Protein AF-A0A176RU59-F1 (afdb_monomer_lite)

pLDDT: mean 79.77, std 11.29, range [44.84, 97.25]

Secondary structure (DSSP, 8-state):
--SHHHHHHHHHHHHHHHHHHHHHTTTT------HHHHHHHHHHHHHHHHHHHHHHHS--HHHHHHHHHHHHHHHHHHHHHHHHHS----SS-----HHHHHHHHHHHHHHHHHHS--S-GGGTS----SS-------HHHHHHHGGGGHHHHHT---

Radius of gyration: 26.09 Å; chains: 1; bounding box: 58×55×64 Å

Organism: NCBI:txid1003181

Structure (mmCIF, N/CA/C/O backbone):
data_AF-A0A176RU59-F1
#
_entry.id   AF-A0A176RU59-F1
#
loop_
_atom_site.group_PDB
_atom_site.id
_atom_site.type_symbol
_atom_site.label_atom_id
_atom_site.label_alt_id
_atom_site.label_comp_id
_atom_site.label_asym_id
_atom_site.label_entity_id
_atom_site.label_seq_id
_atom_site.pdbx_PDB_ins_code
_atom_site.Cartn_x
_atom_site.Cartn_y
_atom_site.Cartn_z
_atom_site.occupancy
_atom_site.B_iso_or_equiv
_atom_site.auth_seq_id
_atom_site.auth_comp_id
_atom_site.auth_asym_id
_atom_site.auth_atom_id
_atom_site.pdbx_PDB_model_num
ATOM 1 N N . MET A 1 1 ? -34.576 36.911 20.091 1.00 56.19 1 MET A N 1
ATOM 2 C CA . MET A 1 1 ? -33.425 35.993 20.236 1.00 56.19 1 MET A CA 1
ATOM 3 C C . MET A 1 1 ? -33.601 34.985 21.404 1.00 56.19 1 MET A C 1
ATOM 5 O O . MET A 1 1 ? -32.778 35.024 22.304 1.00 56.19 1 MET A O 1
ATOM 9 N N . PRO A 1 2 ? -34.612 34.077 21.450 1.00 74.69 2 PRO A N 1
ATOM 10 C CA . PRO A 1 2 ? -34.655 33.018 22.481 1.00 74.69 2 PRO A CA 1
ATOM 11 C C . PRO A 1 2 ? -34.535 31.573 21.945 1.00 74.69 2 PRO A C 1
ATOM 13 O O . PRO A 1 2 ? -34.501 30.637 22.730 1.00 74.69 2 PRO A O 1
ATOM 16 N N . LEU A 1 3 ? -34.457 31.361 20.626 1.00 82.44 3 LEU A N 1
ATOM 17 C CA . LEU A 1 3 ? -34.458 30.016 20.015 1.00 82.44 3 LEU A CA 1
ATOM 18 C C . LEU A 1 3 ? -33.092 29.311 20.029 1.00 82.44 3 LEU A C 1
ATOM 20 O O . LEU A 1 3 ? -33.009 28.109 19.800 1.00 82.44 3 LEU A O 1
ATOM 24 N N . LEU A 1 4 ? -32.017 30.055 20.286 1.00 88.56 4 LEU A N 1
ATOM 25 C CA . LEU A 1 4 ? -30.648 29.566 20.118 1.00 88.56 4 LEU A CA 1
ATOM 26 C C . LEU A 1 4 ? -30.227 28.627 21.261 1.00 88.56 4 LEU A C 1
ATOM 28 O O . LEU A 1 4 ? -29.622 27.588 21.018 1.00 88.56 4 LEU A O 1
ATOM 32 N N . ILE A 1 5 ? -30.624 28.959 22.493 1.00 92.50 5 ILE A N 1
ATOM 33 C CA . ILE A 1 5 ? -30.370 28.150 23.694 1.00 92.50 5 ILE A CA 1
ATOM 34 C C . ILE A 1 5 ? -31.033 26.761 23.592 1.00 92.50 5 ILE A C 1
ATOM 36 O O . ILE A 1 5 ? -30.305 25.774 23.665 1.00 92.50 5 ILE A O 1
ATOM 40 N N . PRO A 1 6 ? -32.355 26.626 23.350 1.00 91.31 6 PRO A N 1
ATOM 41 C CA . PRO A 1 6 ? -32.997 25.309 23.284 1.00 91.31 6 PRO A CA 1
ATOM 42 C C . PRO A 1 6 ? -32.498 24.441 22.119 1.00 91.31 6 PRO A C 1
ATOM 44 O O . PRO A 1 6 ? -32.453 23.219 22.249 1.00 91.31 6 PRO A O 1
ATOM 47 N N . LEU A 1 7 ? -32.075 25.045 21.002 1.00 93.00 7 LEU A N 1
ATOM 48 C CA . LEU A 1 7 ? -31.486 24.306 19.883 1.00 93.00 7 LEU A CA 1
ATOM 49 C C . LEU A 1 7 ? -30.113 23.718 20.245 1.00 93.00 7 LEU A C 1
ATOM 51 O O . LEU A 1 7 ? -29.842 22.561 19.927 1.00 93.00 7 LEU A O 1
ATOM 55 N N . LEU A 1 8 ? -29.260 24.494 20.923 1.00 94.81 8 LEU A N 1
ATOM 56 C CA . LEU A 1 8 ? -27.956 24.023 21.398 1.00 94.81 8 LEU A CA 1
ATOM 57 C C . LEU A 1 8 ? -28.110 22.909 22.433 1.00 94.81 8 LEU A C 1
ATOM 59 O O . LEU A 1 8 ? -27.442 21.883 22.320 1.00 94.81 8 LEU A O 1
ATOM 63 N N . THR A 1 9 ? -29.020 23.081 23.396 1.00 95.19 9 THR A N 1
ATOM 64 C CA . THR A 1 9 ? -29.282 22.069 24.425 1.00 95.19 9 THR A CA 1
ATOM 65 C C . THR A 1 9 ? -29.788 20.769 23.799 1.00 95.19 9 THR A C 1
ATOM 67 O O . THR A 1 9 ? -29.183 19.723 24.016 1.00 95.19 9 THR A O 1
ATOM 70 N N . GLY A 1 10 ? -30.804 20.828 22.929 1.00 95.00 10 GLY A N 1
ATOM 71 C CA . GLY A 1 10 ? -31.323 19.632 22.255 1.00 95.00 10 GLY A CA 1
ATOM 72 C C . GLY A 1 10 ? -30.317 18.975 21.299 1.00 95.00 10 GLY A C 1
ATOM 73 O O . GLY A 1 10 ? -30.294 17.750 21.159 1.00 95.00 10 GLY A O 1
ATOM 74 N N . GLY A 1 11 ? -29.454 19.771 20.658 1.00 95.50 11 GLY A N 1
ATOM 75 C CA . GLY A 1 11 ? -28.361 19.275 19.822 1.00 95.50 11 GLY A CA 1
ATOM 76 C C . GLY A 1 11 ? -27.298 18.524 20.626 1.00 95.50 11 GLY A C 1
ATOM 77 O O . GLY A 1 11 ? -26.906 17.422 20.238 1.00 95.50 11 GLY A O 1
ATOM 78 N N . MET A 1 12 ? -26.872 19.082 21.765 1.00 96.75 12 MET A N 1
ATOM 79 C CA . MET A 1 12 ? -25.921 18.431 22.672 1.00 96.75 12 MET A CA 1
ATOM 80 C C . MET A 1 12 ? -26.477 17.131 23.245 1.00 96.75 12 MET A C 1
ATOM 82 O O . MET A 1 12 ? -25.772 16.128 23.262 1.00 96.75 12 MET A O 1
ATOM 86 N N . GLU A 1 13 ? -27.736 17.124 23.669 1.00 97.25 13 GLU A N 1
ATOM 87 C CA . GLU A 1 13 ? -28.360 15.960 24.300 1.00 97.25 13 GLU A CA 1
ATOM 88 C C . GLU A 1 13 ? -28.456 14.777 23.326 1.00 97.25 13 GLU A C 1
ATOM 90 O O . GLU A 1 13 ? -28.073 13.655 23.661 1.00 97.25 13 GLU A O 1
ATOM 95 N N . ARG A 1 14 ? -28.826 15.038 22.062 1.00 95.12 14 ARG A N 1
ATOM 96 C CA . ARG A 1 14 ? -28.773 14.026 20.992 1.00 95.12 14 ARG A CA 1
ATOM 97 C C . ARG A 1 14 ? -27.357 13.550 20.686 1.00 95.12 14 ARG A C 1
ATOM 99 O O . ARG A 1 14 ? -27.162 12.358 20.457 1.00 95.12 14 ARG A O 1
ATOM 106 N N . ALA A 1 15 ? -26.380 14.456 20.645 1.00 95.44 15 ALA A N 1
ATOM 107 C CA . ALA A 1 15 ? -24.990 14.084 20.396 1.00 95.44 15 ALA A CA 1
ATOM 108 C C . ALA A 1 15 ? -24.440 13.186 21.518 1.00 95.44 15 ALA A C 1
ATOM 110 O O . ALA A 1 15 ? -23.745 12.212 21.235 1.00 95.44 15 ALA A O 1
ATOM 111 N N . LEU A 1 16 ? -24.803 13.470 22.771 1.00 95.44 16 LEU A N 1
ATOM 112 C CA . LEU A 1 16 ? -24.386 12.706 23.945 1.00 95.44 16 LEU A CA 1
ATOM 113 C C . LEU A 1 16 ? -25.045 11.318 23.967 1.00 95.44 16 LEU A C 1
ATOM 115 O O . LEU A 1 16 ? -24.343 10.318 24.096 1.00 95.44 16 LEU A O 1
ATOM 119 N N . GLN A 1 17 ? -26.351 11.233 23.691 1.00 96.25 17 GLN A N 1
ATOM 120 C CA . GLN A 1 17 ? -27.055 9.952 23.523 1.00 96.25 17 GLN A CA 1
ATOM 121 C C . GLN A 1 17 ? -26.443 9.091 22.409 1.00 96.25 17 GLN A C 1
ATOM 123 O O . GLN A 1 17 ? -26.286 7.877 22.554 1.00 96.25 17 GLN A O 1
ATOM 128 N N . LEU A 1 18 ? -26.070 9.710 21.284 1.00 94.94 18 LEU A N 1
ATOM 129 C CA . LEU A 1 18 ? -25.402 9.008 20.193 1.00 94.94 18 LEU A CA 1
ATOM 130 C C . LEU A 1 18 ? -24.015 8.507 20.616 1.00 94.94 18 LEU A C 1
ATOM 132 O O . LEU A 1 18 ? -23.662 7.367 20.310 1.00 94.94 18 LEU A O 1
ATOM 136 N N . ALA A 1 19 ? -23.243 9.332 21.327 1.00 92.44 19 ALA A N 1
ATOM 137 C CA . ALA A 1 19 ? -21.922 8.966 21.828 1.00 92.44 19 ALA A CA 1
ATOM 138 C C . ALA A 1 19 ? -21.990 7.801 22.832 1.00 92.44 19 ALA A C 1
ATOM 140 O O . ALA A 1 19 ? -21.184 6.873 22.748 1.00 92.44 19 ALA A O 1
ATOM 141 N N . GLU A 1 20 ? -22.979 7.786 23.728 1.00 94.00 20 GLU A N 1
ATOM 142 C CA . GLU A 1 20 ? -23.221 6.671 24.652 1.00 94.00 20 GLU A CA 1
ATOM 143 C C . GLU A 1 20 ? -23.585 5.385 23.906 1.00 94.00 20 GLU A C 1
ATOM 145 O O . GLU A 1 20 ? -22.985 4.334 24.144 1.00 94.00 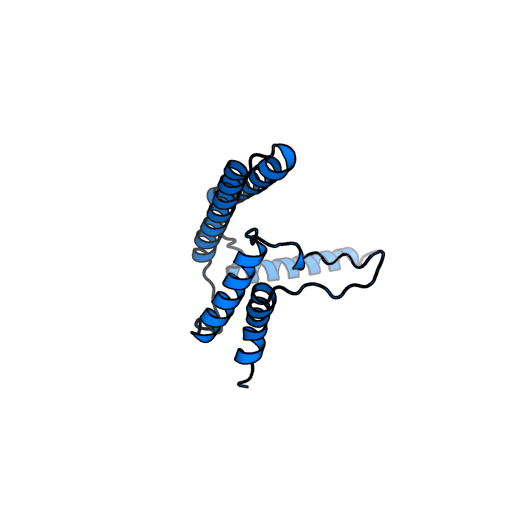20 GLU A O 1
ATOM 150 N N . ALA A 1 21 ? -24.497 5.466 22.932 1.00 94.62 21 ALA A N 1
ATOM 151 C CA . ALA A 1 21 ? -24.857 4.322 22.098 1.00 94.62 21 ALA A CA 1
ATOM 152 C C . ALA A 1 21 ? -23.654 3.787 21.297 1.00 94.62 21 ALA A C 1
ATOM 154 O O . ALA A 1 21 ? -23.500 2.573 21.135 1.00 94.62 21 ALA A O 1
ATOM 155 N N . MET A 1 22 ? -22.776 4.670 20.809 1.00 91.50 22 MET A N 1
ATOM 156 C CA . MET A 1 22 ? -21.532 4.287 20.137 1.00 91.50 22 MET A CA 1
ATOM 157 C C . MET A 1 22 ? -20.532 3.629 21.093 1.00 91.50 22 MET A C 1
ATOM 159 O O . MET A 1 22 ? -19.917 2.621 20.737 1.00 91.50 22 MET A O 1
ATOM 163 N N . THR A 1 23 ? -20.409 4.148 22.314 1.00 89.69 23 THR A N 1
ATOM 164 C CA . THR A 1 23 ? -19.544 3.596 23.365 1.00 89.69 23 THR A CA 1
ATOM 165 C C . THR A 1 23 ? -19.992 2.192 23.764 1.00 89.69 23 THR A C 1
ATOM 167 O O . THR A 1 23 ? -19.172 1.277 23.773 1.00 89.69 23 THR A O 1
ATOM 170 N N . ALA A 1 24 ? -21.296 1.981 23.972 1.00 88.25 24 ALA A N 1
ATOM 171 C CA . ALA A 1 24 ? -21.866 0.670 24.292 1.00 88.25 24 ALA A CA 1
ATOM 172 C C . ALA A 1 24 ? -21.676 -0.365 23.167 1.00 88.25 24 ALA A C 1
ATOM 174 O O . ALA A 1 24 ? -21.521 -1.555 23.431 1.00 88.25 24 ALA A O 1
ATOM 175 N N . ARG A 1 25 ? -21.644 0.080 21.902 1.00 84.00 25 ARG A N 1
ATOM 176 C CA . ARG A 1 25 ? -21.345 -0.768 20.732 1.00 84.00 25 ARG A CA 1
ATOM 177 C C . ARG A 1 25 ? -19.846 -1.030 20.527 1.00 84.00 25 ARG A C 1
ATOM 179 O O . ARG A 1 25 ? -19.488 -1.752 19.602 1.00 84.00 25 ARG A O 1
ATOM 186 N N . GLY A 1 26 ? -18.976 -0.456 21.360 1.00 82.69 26 GLY A N 1
ATOM 187 C CA . GLY A 1 26 ? -17.525 -0.640 21.293 1.00 82.69 26 GLY A CA 1
ATOM 188 C C . GLY A 1 26 ? -16.796 0.309 20.336 1.00 82.69 26 GLY A C 1
ATOM 189 O O . GLY A 1 26 ? -15.586 0.176 20.175 1.00 82.69 26 GLY A O 1
ATOM 190 N N . PHE A 1 27 ? -17.476 1.297 19.739 1.00 75.62 27 PHE A N 1
ATOM 191 C CA . PHE A 1 27 ? -16.837 2.279 18.845 1.00 75.62 27 PHE A CA 1
ATOM 192 C C . PHE A 1 27 ? -15.943 3.285 19.583 1.00 75.62 27 PHE A C 1
ATOM 194 O O . PHE A 1 27 ? -15.082 3.902 18.962 1.00 75.62 27 PHE A O 1
ATOM 201 N N . ALA A 1 28 ? -16.124 3.444 20.898 1.00 74.38 28 ALA A N 1
ATOM 202 C CA . ALA A 1 28 ? -15.252 4.282 21.722 1.00 74.38 28 ALA A CA 1
ATOM 203 C C . ALA A 1 28 ? -13.869 3.656 21.953 1.00 74.38 28 ALA A C 1
ATOM 205 O O . ALA A 1 28 ? -12.918 4.369 22.269 1.00 74.38 28 ALA A O 1
ATOM 206 N N . ASN A 1 29 ? -13.733 2.339 21.764 1.00 69.69 29 ASN A N 1
ATOM 207 C CA . ASN A 1 29 ? -12.453 1.659 21.874 1.00 69.69 29 ASN A CA 1
ATOM 208 C C . ASN A 1 29 ? -11.689 1.803 20.552 1.00 69.69 29 ASN A C 1
ATOM 210 O O . ASN A 1 29 ? -11.570 0.857 19.771 1.00 69.69 29 ASN A O 1
ATOM 214 N N . GLN A 1 30 ? -11.202 3.016 20.276 1.00 67.19 30 GLN A N 1
ATOM 215 C CA . GLN A 1 30 ? -10.223 3.197 19.212 1.00 67.19 30 GLN A CA 1
ATOM 216 C C . GLN A 1 30 ? -8.987 2.371 19.585 1.00 67.19 30 GLN A C 1
ATOM 218 O O . GLN A 1 30 ? -8.479 2.519 20.700 1.00 67.19 30 GLN A O 1
ATOM 223 N N . PRO A 1 31 ? -8.506 1.476 18.705 1.00 66.75 31 PRO A N 1
ATOM 224 C CA . PRO A 1 31 ? -7.274 0.759 18.977 1.00 66.75 31 PRO A CA 1
ATOM 225 C C . PRO A 1 31 ? -6.180 1.800 19.203 1.00 66.75 31 PRO A C 1
ATOM 227 O O . PRO A 1 31 ? -5.960 2.658 18.349 1.00 66.75 31 PRO A O 1
ATOM 230 N N . SER A 1 32 ? -5.534 1.747 20.370 1.00 68.38 32 SER A N 1
ATOM 231 C CA . SER A 1 32 ? -4.409 2.628 20.669 1.00 68.38 32 SER A CA 1
ATOM 232 C C . SER A 1 32 ? -3.379 2.440 19.560 1.00 68.38 32 SER A C 1
ATOM 234 O O . SER A 1 32 ? -2.896 1.322 19.346 1.00 68.38 32 SER A O 1
ATOM 236 N N . TYR A 1 33 ? -3.134 3.495 18.779 1.00 66.81 33 TYR A N 1
ATOM 237 C CA . TYR A 1 33 ? -2.182 3.437 17.680 1.00 66.81 33 TYR A CA 1
ATOM 238 C C . TYR A 1 33 ? -0.823 3.079 18.272 1.00 66.81 33 TYR A C 1
ATOM 240 O O . TYR A 1 33 ? -0.273 3.816 19.087 1.00 66.81 33 TYR A O 1
ATOM 248 N N . ASP A 1 34 ? -0.303 1.911 17.900 1.00 80.62 34 ASP A N 1
ATOM 249 C CA . ASP A 1 34 ? 0.992 1.455 18.382 1.00 80.62 34 ASP A CA 1
ATOM 250 C C . ASP A 1 34 ? 2.045 2.445 17.870 1.00 80.62 34 ASP A C 1
ATOM 252 O O . ASP A 1 34 ? 2.248 2.558 16.656 1.00 80.62 34 ASP A O 1
ATOM 256 N N . ALA A 1 35 ? 2.688 3.189 18.773 1.00 84.50 35 ALA A N 1
ATOM 257 C CA . ALA A 1 35 ? 3.693 4.190 18.420 1.00 84.50 35 ALA A CA 1
ATOM 258 C C . ALA A 1 35 ? 4.811 3.579 17.553 1.00 84.50 35 ALA A C 1
ATOM 260 O O . ALA A 1 35 ? 5.346 4.245 16.664 1.00 84.50 35 ALA A O 1
ATOM 261 N N . LEU A 1 36 ? 5.100 2.283 17.732 1.00 86.00 36 LEU A N 1
ATOM 262 C CA . LEU A 1 36 ? 6.035 1.532 16.893 1.00 86.00 36 LEU A CA 1
ATOM 263 C C . LEU A 1 36 ? 5.555 1.418 15.443 1.00 86.00 36 LEU A C 1
ATOM 265 O O . LEU A 1 36 ? 6.346 1.545 14.516 1.00 86.00 36 LEU A O 1
ATOM 269 N N . SER A 1 37 ? 4.256 1.219 15.221 1.00 85.75 37 SER A N 1
ATOM 270 C CA . SER A 1 37 ? 3.698 1.147 13.867 1.00 85.75 37 SER A CA 1
ATOM 271 C C . SER A 1 37 ? 3.714 2.506 13.166 1.00 85.75 37 SER A C 1
ATOM 273 O O . SER A 1 37 ? 4.096 2.590 12.001 1.00 85.75 37 SER A O 1
ATOM 275 N N . GLN A 1 38 ? 3.386 3.587 13.880 1.00 86.94 38 GLN A N 1
ATOM 276 C CA . GLN A 1 38 ? 3.427 4.937 13.318 1.00 86.94 38 GLN A CA 1
ATOM 277 C C . GLN A 1 38 ? 4.860 5.348 12.961 1.00 86.94 38 GLN A C 1
ATOM 279 O O . GLN A 1 38 ? 5.114 5.836 11.860 1.00 86.94 38 GLN A O 1
ATOM 284 N N . THR A 1 39 ? 5.811 5.096 13.863 1.00 90.06 39 THR A N 1
ATOM 285 C CA . THR A 1 39 ? 7.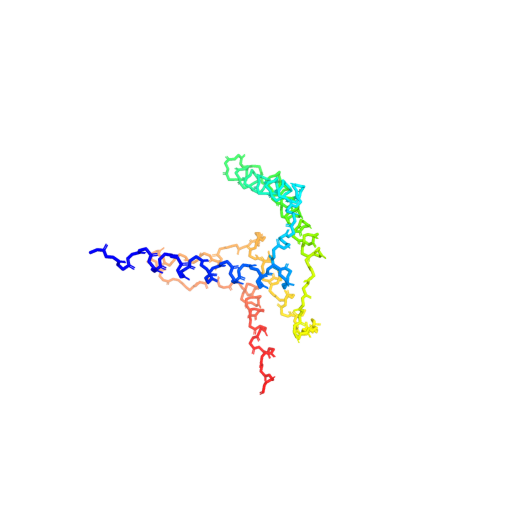238 5.357 13.618 1.00 90.06 39 THR A CA 1
ATOM 286 C C . THR A 1 39 ? 7.804 4.484 12.500 1.00 90.06 39 THR A C 1
ATOM 288 O O . THR A 1 39 ? 8.553 4.997 11.673 1.00 90.06 39 THR A O 1
ATOM 291 N N . ALA A 1 40 ? 7.403 3.214 12.390 1.00 90.50 40 ALA A N 1
ATOM 292 C CA . ALA A 1 40 ? 7.811 2.345 11.286 1.00 90.50 40 ALA A CA 1
ATOM 293 C C . ALA A 1 40 ? 7.305 2.843 9.920 1.00 90.50 40 ALA A C 1
ATOM 295 O O . ALA A 1 40 ? 8.067 2.840 8.952 1.00 90.50 40 ALA A O 1
ATOM 296 N N . VAL A 1 41 ? 6.061 3.333 9.831 1.00 90.56 41 VAL A N 1
ATOM 297 C CA . VAL A 1 41 ? 5.540 3.946 8.593 1.00 90.56 41 VAL A CA 1
ATOM 298 C C . VAL A 1 41 ? 6.304 5.223 8.249 1.00 90.56 41 VAL A C 1
ATOM 300 O O . VAL A 1 41 ? 6.697 5.397 7.095 1.00 90.56 41 VAL A O 1
ATOM 303 N N . LEU A 1 42 ? 6.553 6.096 9.232 1.00 92.62 42 LEU A N 1
ATOM 304 C CA . LEU A 1 42 ? 7.335 7.318 9.022 1.00 92.62 42 LEU A CA 1
ATOM 305 C C . LEU A 1 42 ? 8.756 6.997 8.541 1.00 92.62 42 LEU A C 1
ATOM 307 O O . LEU A 1 42 ? 9.211 7.584 7.563 1.00 92.62 42 LEU A O 1
ATOM 311 N N . LEU A 1 43 ? 9.431 6.029 9.168 1.00 93.19 43 LEU A N 1
ATOM 312 C CA . LEU A 1 43 ? 10.754 5.568 8.743 1.00 93.19 43 LEU A CA 1
ATOM 313 C C . LEU A 1 43 ? 10.731 5.004 7.321 1.00 93.19 43 LEU A C 1
ATOM 315 O O . LEU A 1 43 ? 11.590 5.350 6.513 1.00 93.19 43 LEU A O 1
ATOM 319 N N . GLY A 1 44 ? 9.732 4.186 6.987 1.00 90.50 44 GLY A N 1
ATOM 320 C CA . GLY A 1 44 ? 9.548 3.671 5.633 1.00 90.50 44 GLY A CA 1
ATOM 321 C C . GLY A 1 44 ? 9.366 4.786 4.600 1.00 90.50 44 GLY A C 1
ATOM 322 O O . GLY A 1 44 ? 9.984 4.747 3.538 1.00 90.50 44 GLY A O 1
ATOM 323 N N . LEU A 1 45 ? 8.584 5.819 4.925 1.00 92.88 45 LEU A N 1
ATOM 324 C CA . LEU A 1 45 ? 8.378 6.973 4.048 1.00 92.88 45 LEU A CA 1
ATOM 325 C C . LEU A 1 45 ? 9.665 7.791 3.862 1.00 92.88 45 LEU A C 1
ATOM 327 O O . LEU A 1 45 ? 9.991 8.174 2.741 1.00 92.88 45 LEU A O 1
ATOM 331 N N . VAL A 1 46 ? 10.424 8.019 4.935 1.00 93.50 46 VAL A N 1
ATOM 332 C CA . VAL A 1 46 ? 11.725 8.704 4.872 1.00 93.50 46 VAL A CA 1
ATOM 333 C C . VAL A 1 46 ? 12.724 7.913 4.024 1.00 93.50 46 VAL A C 1
ATOM 335 O O . VAL A 1 46 ? 13.430 8.507 3.208 1.00 93.50 46 VAL A O 1
ATOM 338 N N . LEU A 1 47 ? 12.764 6.583 4.146 1.00 90.62 47 LEU A N 1
ATOM 339 C CA . LEU A 1 47 ? 13.583 5.709 3.294 1.00 90.62 47 LEU A CA 1
ATOM 340 C C . LEU A 1 47 ? 13.174 5.790 1.817 1.00 90.62 47 LEU A C 1
ATOM 342 O O . LEU A 1 47 ? 14.038 5.876 0.948 1.00 90.62 47 LEU A O 1
ATOM 346 N N . LEU A 1 48 ? 11.871 5.830 1.523 1.00 90.50 48 LEU A N 1
ATOM 347 C CA . LEU A 1 48 ? 11.385 6.002 0.153 1.00 90.50 48 LEU A CA 1
ATOM 348 C C . LEU A 1 48 ? 11.796 7.351 -0.439 1.00 90.50 48 LEU A C 1
ATOM 350 O O . LEU A 1 48 ? 12.323 7.404 -1.549 1.00 90.50 48 LEU A O 1
ATOM 354 N N . LEU A 1 49 ? 11.570 8.436 0.304 1.00 90.81 49 LEU A N 1
ATOM 355 C CA . LEU A 1 49 ? 11.891 9.790 -0.145 1.00 90.81 49 LEU A CA 1
ATOM 356 C C . LEU A 1 49 ? 13.399 9.973 -0.326 1.00 90.81 49 LEU A C 1
ATOM 358 O O . LEU A 1 49 ? 13.836 10.501 -1.347 1.00 90.81 49 LEU A O 1
ATOM 362 N N . SER A 1 50 ? 14.198 9.495 0.629 1.00 88.62 50 SER A N 1
ATOM 363 C CA . SER A 1 50 ? 15.660 9.543 0.530 1.00 88.62 50 SER A CA 1
ATOM 364 C C . SER A 1 50 ? 16.188 8.676 -0.614 1.00 88.62 50 SER A C 1
ATOM 366 O O . SER A 1 50 ? 17.028 9.151 -1.372 1.00 88.62 50 SER A O 1
ATOM 368 N N . GLY A 1 51 ? 15.665 7.461 -0.816 1.00 86.81 51 GLY A N 1
ATOM 369 C CA . GLY A 1 51 ? 16.040 6.596 -1.940 1.00 86.81 51 GLY A CA 1
ATOM 370 C C . GLY A 1 51 ? 15.695 7.203 -3.302 1.00 86.81 51 GLY A C 1
ATOM 371 O O . GLY A 1 51 ? 16.498 7.137 -4.237 1.00 86.81 51 GLY A O 1
ATOM 372 N N . TRP A 1 52 ? 14.538 7.864 -3.404 1.00 87.12 52 TRP A N 1
ATOM 373 C CA . TRP A 1 52 ? 14.141 8.597 -4.606 1.00 87.12 52 TRP A CA 1
ATOM 374 C C . TRP A 1 52 ? 15.062 9.793 -4.878 1.00 87.12 52 TRP A C 1
ATOM 376 O O . TRP A 1 52 ? 15.555 9.946 -5.996 1.00 87.12 52 TRP A O 1
ATOM 386 N N . LEU A 1 53 ? 15.341 10.611 -3.855 1.00 86.44 53 LEU A N 1
ATOM 387 C CA . LEU A 1 53 ? 16.252 11.756 -3.952 1.00 86.44 53 LEU A CA 1
ATOM 388 C C . LEU A 1 53 ? 17.682 11.330 -4.305 1.00 86.44 53 LEU A C 1
ATOM 390 O O . LEU A 1 53 ? 18.289 11.946 -5.177 1.00 86.44 53 LEU A O 1
ATOM 394 N N . LEU A 1 54 ? 18.210 10.256 -3.706 1.00 85.56 54 LEU A N 1
ATOM 395 C CA . LEU A 1 54 ? 19.544 9.731 -4.032 1.00 85.56 54 LEU A CA 1
ATOM 396 C C . LEU A 1 54 ? 19.654 9.336 -5.506 1.00 85.56 54 LEU A C 1
ATOM 398 O O . LEU A 1 54 ? 20.675 9.585 -6.150 1.00 85.56 54 LEU A O 1
ATOM 402 N N . ARG A 1 55 ? 18.596 8.714 -6.035 1.00 83.56 55 ARG A N 1
ATOM 403 C CA . ARG A 1 55 ? 18.549 8.264 -7.424 1.00 83.56 55 ARG A CA 1
ATOM 404 C C . ARG A 1 55 ? 18.453 9.435 -8.401 1.00 83.56 55 ARG A C 1
ATOM 406 O O . ARG A 1 55 ? 19.124 9.394 -9.425 1.00 83.56 55 ARG A O 1
ATOM 413 N N . LEU A 1 56 ? 17.637 10.447 -8.096 1.00 81.06 56 LEU A N 1
ATOM 414 C CA . LEU A 1 56 ? 17.408 11.594 -8.986 1.00 81.06 56 LEU A CA 1
ATOM 415 C C . LEU A 1 56 ? 18.515 12.651 -8.923 1.00 81.06 56 LEU A C 1
ATOM 417 O O . LEU A 1 56 ? 18.893 13.186 -9.958 1.00 81.06 56 LEU A O 1
ATOM 421 N N . VAL A 1 57 ? 19.000 12.984 -7.726 1.00 84.06 57 VAL A N 1
ATOM 422 C CA . VAL A 1 57 ? 19.906 14.125 -7.514 1.00 84.06 57 VAL A CA 1
ATOM 423 C C . VAL A 1 57 ? 21.367 13.686 -7.547 1.00 84.06 57 VAL A C 1
ATOM 425 O O . VAL A 1 57 ? 22.187 14.328 -8.195 1.00 84.06 57 VAL A O 1
ATOM 428 N N . TRP A 1 58 ? 21.701 12.576 -6.885 1.00 79.00 58 TRP A N 1
ATOM 429 C CA . TRP A 1 58 ? 23.092 12.136 -6.715 1.00 79.00 58 TRP A CA 1
ATOM 430 C C . TRP A 1 58 ? 23.530 11.024 -7.675 1.00 79.00 58 TRP A C 1
ATOM 432 O O . TRP A 1 58 ? 24.679 10.601 -7.619 1.00 79.00 58 TRP A O 1
ATOM 442 N N . SER A 1 59 ? 22.651 10.559 -8.572 1.00 80.38 59 SER A N 1
ATOM 443 C CA . SER A 1 59 ? 22.962 9.541 -9.591 1.00 80.38 59 SER A CA 1
ATOM 444 C C . SER A 1 59 ? 23.614 8.260 -9.036 1.00 80.38 59 SER A C 1
ATOM 446 O O . SER A 1 59 ? 24.425 7.632 -9.711 1.00 80.38 59 SER A O 1
ATOM 448 N N . PHE A 1 60 ? 23.238 7.834 -7.822 1.00 78.00 60 PHE A N 1
ATOM 449 C CA . PHE A 1 60 ? 23.608 6.525 -7.265 1.00 78.00 60 PHE A CA 1
ATOM 450 C C . PHE A 1 60 ? 22.443 5.531 -7.426 1.00 78.00 60 PHE A C 1
ATOM 452 O O . PHE A 1 60 ? 21.650 5.350 -6.494 1.00 78.00 60 PHE A O 1
ATOM 459 N N . PRO A 1 61 ? 22.295 4.875 -8.596 1.00 78.50 61 PRO A N 1
ATOM 460 C CA . PRO A 1 61 ? 21.109 4.082 -8.911 1.00 78.50 61 PRO A CA 1
ATOM 461 C C . PRO A 1 61 ? 20.961 2.848 -8.018 1.00 78.50 61 PRO A C 1
ATOM 463 O O . PRO A 1 61 ? 19.844 2.505 -7.639 1.00 78.50 61 PRO A O 1
ATOM 466 N N . THR A 1 62 ? 22.068 2.200 -7.650 1.00 83.62 62 THR A N 1
ATOM 467 C CA . THR A 1 62 ? 22.064 0.970 -6.845 1.00 83.62 62 THR A CA 1
ATOM 468 C C . THR A 1 62 ? 21.663 1.240 -5.398 1.00 83.62 62 THR A C 1
ATOM 470 O O . THR A 1 62 ? 20.735 0.610 -4.894 1.00 83.62 62 THR A O 1
ATOM 473 N N . LEU A 1 63 ? 22.296 2.219 -4.743 1.00 82.88 63 LEU A N 1
ATOM 474 C CA . LEU A 1 63 ? 21.964 2.609 -3.368 1.00 82.88 63 LEU A CA 1
ATOM 475 C C . LEU A 1 63 ? 20.541 3.169 -3.262 1.00 82.88 63 LEU A C 1
ATOM 477 O O . LEU A 1 63 ? 19.803 2.774 -2.362 1.00 82.88 63 LEU A O 1
ATOM 481 N N . GLY A 1 64 ? 20.122 4.016 -4.210 1.00 84.06 64 GLY A N 1
ATOM 482 C CA . GLY A 1 64 ? 18.747 4.517 -4.261 1.00 84.06 64 GLY A CA 1
ATOM 483 C C . GLY A 1 64 ? 17.719 3.390 -4.396 1.00 84.06 64 GLY A C 1
ATOM 484 O O . GLY A 1 64 ? 16.705 3.394 -3.702 1.00 84.06 64 GLY A O 1
ATOM 485 N N . MET A 1 65 ? 17.999 2.377 -5.225 1.00 84.19 65 MET A N 1
ATOM 486 C CA . MET A 1 65 ? 17.114 1.219 -5.393 1.00 84.19 65 MET A CA 1
ATOM 487 C C . MET A 1 65 ? 17.042 0.343 -4.138 1.00 84.19 65 MET A C 1
ATOM 489 O O . MET A 1 65 ? 15.952 -0.091 -3.771 1.00 84.19 65 MET A O 1
ATOM 493 N N . ILE A 1 66 ? 18.162 0.129 -3.440 1.00 89.12 66 ILE A N 1
ATOM 494 C CA . ILE A 1 66 ? 18.180 -0.598 -2.161 1.00 89.12 66 ILE A CA 1
ATOM 495 C C . ILE A 1 66 ? 17.351 0.148 -1.104 1.00 89.12 66 ILE A C 1
ATOM 497 O O . ILE A 1 66 ? 16.528 -0.480 -0.433 1.00 89.12 66 ILE A O 1
ATOM 501 N N . LEU A 1 67 ? 17.509 1.474 -0.981 1.00 86.88 67 LEU A N 1
ATOM 502 C CA . LEU A 1 67 ? 16.705 2.294 -0.061 1.00 86.88 67 LEU A CA 1
ATOM 503 C C . LEU A 1 67 ? 15.210 2.272 -0.404 1.00 86.88 67 LEU A C 1
ATOM 505 O O . LEU A 1 67 ? 14.369 2.145 0.484 1.00 86.88 67 LEU A O 1
ATOM 509 N N . LEU A 1 68 ? 14.867 2.349 -1.691 1.00 87.12 68 LEU A N 1
ATOM 510 C CA . LEU A 1 68 ? 13.478 2.258 -2.137 1.00 87.12 68 LEU A CA 1
ATOM 511 C C . LEU A 1 68 ? 12.868 0.899 -1.779 1.00 87.12 68 LEU A C 1
ATOM 513 O O . LEU A 1 68 ? 11.802 0.847 -1.170 1.00 87.12 68 LEU A O 1
ATOM 517 N N . LEU A 1 69 ? 13.550 -0.203 -2.104 1.00 89.94 69 LEU A N 1
ATOM 518 C CA . LEU A 1 69 ? 13.063 -1.552 -1.805 1.00 89.94 69 LEU A CA 1
ATOM 519 C C . LEU A 1 69 ? 12.900 -1.776 -0.300 1.00 89.94 69 LEU A C 1
ATOM 521 O O . LEU A 1 69 ? 11.873 -2.296 0.135 1.00 89.94 69 LEU A O 1
ATOM 525 N N . THR A 1 70 ? 13.875 -1.345 0.501 1.00 91.88 70 THR A N 1
ATOM 526 C CA . THR A 1 70 ? 13.781 -1.435 1.965 1.00 91.88 70 THR A CA 1
ATOM 527 C C . THR A 1 70 ? 12.622 -0.603 2.514 1.00 91.88 70 THR A C 1
ATOM 529 O O . THR A 1 70 ? 11.854 -1.123 3.323 1.00 91.88 70 THR A O 1
ATOM 532 N N . GLY A 1 71 ? 12.407 0.621 2.021 1.00 89.06 71 GLY A N 1
ATOM 533 C CA . GLY A 1 71 ? 11.248 1.445 2.381 1.00 89.06 71 GLY A CA 1
ATOM 534 C C . GLY A 1 71 ? 9.905 0.772 2.064 1.00 89.06 71 GLY A C 1
ATOM 535 O O . GLY A 1 71 ? 9.032 0.704 2.932 1.00 89.06 71 GLY A O 1
ATOM 536 N N . ILE A 1 72 ? 9.757 0.192 0.863 1.00 91.88 72 ILE A N 1
ATOM 537 C CA . ILE A 1 72 ? 8.552 -0.564 0.463 1.00 91.88 72 ILE A CA 1
ATOM 538 C C . ILE A 1 72 ? 8.309 -1.744 1.410 1.00 91.88 72 ILE A C 1
ATOM 540 O O . ILE A 1 72 ? 7.183 -1.947 1.870 1.00 91.88 72 ILE A O 1
ATOM 544 N N . ILE A 1 73 ? 9.353 -2.521 1.713 1.00 92.62 73 ILE A N 1
ATOM 545 C CA . ILE A 1 73 ? 9.256 -3.699 2.584 1.00 92.62 73 ILE A CA 1
ATOM 546 C C . ILE A 1 73 ? 8.817 -3.294 3.993 1.00 92.62 73 ILE A C 1
ATOM 548 O O . ILE A 1 73 ? 7.905 -3.912 4.542 1.00 92.62 73 ILE A O 1
ATOM 552 N N . VAL A 1 74 ? 9.414 -2.244 4.565 1.00 91.88 74 VAL A N 1
ATOM 553 C CA . VAL A 1 74 ? 9.067 -1.750 5.908 1.00 91.88 74 VAL A CA 1
ATOM 554 C C . VAL A 1 74 ? 7.601 -1.318 5.969 1.00 91.88 74 VAL A C 1
ATOM 556 O O . VAL A 1 74 ? 6.877 -1.736 6.876 1.00 91.88 74 VAL A O 1
ATOM 559 N N . ILE A 1 75 ? 7.126 -0.548 4.986 1.00 90.50 75 ILE A N 1
ATOM 560 C CA . ILE A 1 75 ? 5.722 -0.114 4.932 1.00 90.50 75 ILE A CA 1
ATOM 561 C C . ILE A 1 75 ? 4.792 -1.320 4.766 1.00 90.50 75 ILE A C 1
ATOM 563 O O . ILE A 1 75 ? 3.827 -1.461 5.517 1.00 90.50 75 ILE A O 1
ATOM 567 N N . GLY A 1 76 ? 5.096 -2.226 3.833 1.00 92.00 76 GLY A N 1
ATOM 568 C CA . GLY A 1 76 ? 4.282 -3.413 3.574 1.00 92.00 76 GLY A CA 1
ATOM 569 C C . GLY A 1 76 ? 4.171 -4.339 4.787 1.00 92.00 76 GLY A C 1
ATOM 570 O O . GLY A 1 76 ? 3.077 -4.799 5.122 1.00 92.00 76 GLY A O 1
ATOM 571 N N . LEU A 1 77 ? 5.281 -4.576 5.494 1.00 91.38 77 LEU A N 1
ATOM 572 C CA . LEU A 1 77 ? 5.290 -5.347 6.738 1.00 91.38 77 LEU A CA 1
ATOM 573 C C . LEU A 1 77 ? 4.482 -4.651 7.832 1.00 91.38 77 LEU A C 1
ATOM 575 O O . LEU A 1 77 ? 3.691 -5.310 8.506 1.00 91.38 77 LEU A O 1
ATOM 579 N N . THR A 1 78 ? 4.623 -3.333 7.972 1.00 88.88 78 THR A N 1
ATOM 580 C CA . THR A 1 78 ? 3.877 -2.564 8.974 1.00 88.88 78 THR A CA 1
ATOM 581 C C . THR A 1 78 ? 2.374 -2.646 8.719 1.00 88.88 78 THR A C 1
ATOM 583 O O . THR A 1 78 ? 1.622 -2.987 9.629 1.00 88.88 78 THR A O 1
ATOM 586 N N . ILE A 1 79 ? 1.932 -2.461 7.470 1.00 87.94 79 ILE A N 1
ATOM 587 C CA . ILE A 1 79 ? 0.523 -2.619 7.074 1.00 87.94 79 ILE A CA 1
ATOM 588 C C . ILE A 1 79 ? 0.036 -4.041 7.364 1.00 87.94 79 ILE A C 1
ATOM 590 O O . ILE A 1 79 ? -1.052 -4.216 7.908 1.00 87.94 79 ILE A O 1
ATOM 594 N N . ARG A 1 80 ? 0.832 -5.070 7.050 1.00 87.38 80 ARG A N 1
ATOM 595 C CA . ARG A 1 80 ? 0.458 -6.468 7.310 1.00 87.38 80 ARG A CA 1
ATOM 596 C C . ARG A 1 80 ? 0.318 -6.758 8.805 1.00 87.38 80 ARG A C 1
ATOM 598 O O . ARG A 1 80 ? -0.597 -7.478 9.196 1.00 87.38 80 ARG A O 1
ATOM 605 N N . ILE A 1 81 ? 1.209 -6.224 9.639 1.00 86.12 81 ILE A N 1
ATOM 606 C CA . ILE A 1 81 ? 1.166 -6.399 11.097 1.00 86.12 81 ILE A CA 1
ATOM 607 C C . ILE A 1 81 ? -0.038 -5.658 11.684 1.00 86.12 81 ILE A C 1
ATOM 609 O O . ILE A 1 81 ? -0.804 -6.260 12.433 1.00 86.12 81 ILE A O 1
ATOM 613 N N . VAL A 1 82 ? -0.239 -4.390 11.313 1.00 85.81 82 VAL A N 1
ATOM 614 C CA . VAL A 1 82 ? -1.355 -3.559 11.794 1.00 85.81 82 VAL A CA 1
ATOM 615 C C . VAL A 1 82 ? -2.696 -4.120 11.322 1.00 85.81 82 VAL A C 1
ATOM 617 O O . VAL A 1 82 ? -3.607 -4.289 12.128 1.00 85.81 82 VAL A O 1
ATOM 620 N N . GLY A 1 83 ? -2.801 -4.508 10.049 1.00 80.62 83 GLY A N 1
ATOM 621 C CA . GLY A 1 83 ? -4.011 -5.097 9.479 1.00 80.62 83 GLY A CA 1
ATOM 622 C C . GLY A 1 83 ? -4.419 -6.399 10.169 1.00 80.62 83 GLY A C 1
ATOM 623 O O . GLY A 1 83 ? -5.598 -6.642 10.371 1.00 80.62 83 GLY A O 1
ATOM 624 N N . ARG A 1 84 ? -3.470 -7.221 10.634 1.00 79.44 84 ARG A N 1
ATOM 625 C CA . ARG A 1 84 ? -3.804 -8.439 11.398 1.00 79.44 84 ARG A CA 1
ATOM 626 C C . ARG A 1 84 ? -4.339 -8.170 12.807 1.00 79.44 84 ARG A C 1
ATOM 628 O O . ARG A 1 84 ? -4.929 -9.077 13.386 1.00 79.44 84 ARG A O 1
ATOM 635 N N . ARG A 1 85 ? -4.106 -6.980 13.372 1.00 73.19 85 ARG A N 1
ATOM 636 C CA . ARG A 1 85 ? -4.540 -6.615 14.734 1.00 73.19 85 ARG A CA 1
ATOM 637 C C . ARG A 1 85 ? -5.967 -6.077 14.786 1.00 73.19 85 ARG A C 1
ATOM 639 O O . ARG A 1 85 ? -6.538 -6.016 15.870 1.00 73.19 85 ARG A O 1
ATOM 646 N N . ILE A 1 86 ? -6.539 -5.693 13.647 1.00 69.06 86 ILE A N 1
ATOM 647 C CA . ILE A 1 86 ? -7.903 -5.171 13.579 1.00 69.06 86 ILE A CA 1
ATOM 648 C C . ILE A 1 86 ? -8.856 -6.358 13.372 1.00 69.06 86 ILE A C 1
ATOM 650 O O . ILE A 1 86 ? -8.768 -7.031 12.343 1.00 69.06 86 ILE A O 1
ATO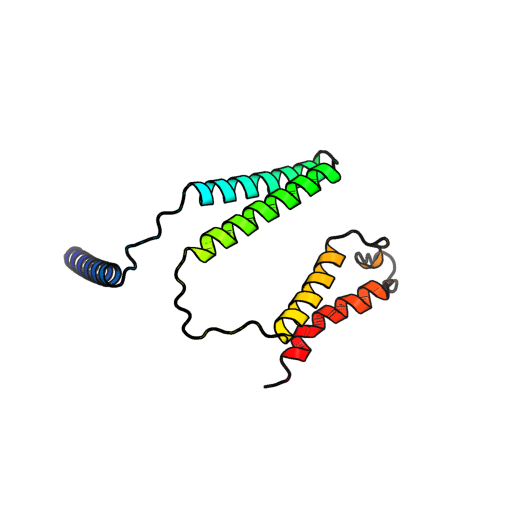M 654 N N . PRO A 1 87 ? -9.761 -6.656 14.324 1.00 65.19 87 PRO A N 1
ATOM 655 C CA . PRO A 1 87 ? -10.771 -7.684 14.126 1.00 65.19 87 PRO A CA 1
ATOM 656 C C . PRO A 1 87 ? -11.766 -7.204 13.064 1.00 65.19 87 PRO A C 1
ATOM 658 O O . PRO A 1 87 ? -12.624 -6.364 13.321 1.00 65.19 87 PRO A O 1
ATOM 661 N N . TYR A 1 88 ? -11.639 -7.726 11.846 1.00 63.31 88 TYR A N 1
ATOM 662 C CA . TYR A 1 88 ? -12.590 -7.463 10.771 1.00 63.31 88 TYR A CA 1
ATOM 663 C C . TYR A 1 88 ? -13.787 -8.409 10.884 1.00 63.31 88 TYR A C 1
ATOM 665 O O . TYR A 1 88 ? -13.648 -9.624 10.738 1.00 63.31 88 TYR A O 1
ATOM 673 N N . THR A 1 89 ? -14.986 -7.864 11.067 1.00 67.38 89 THR A N 1
ATOM 674 C CA . THR A 1 89 ? -16.241 -8.596 10.865 1.00 67.38 89 THR A CA 1
ATOM 675 C C . THR A 1 89 ? -16.615 -8.547 9.383 1.00 67.38 89 THR A C 1
ATOM 677 O O . THR A 1 89 ? -17.281 -7.633 8.906 1.00 67.38 89 THR A O 1
ATOM 680 N N . CYS A 1 90 ? -16.154 -9.532 8.610 1.00 64.94 90 CYS A N 1
ATOM 681 C CA . CYS A 1 90 ? -16.566 -9.674 7.213 1.00 64.94 90 CYS A CA 1
ATOM 682 C C . CYS A 1 90 ? -17.968 -10.293 7.129 1.00 64.94 90 CYS A C 1
ATOM 684 O O . CYS A 1 90 ? -18.143 -11.470 7.428 1.00 64.94 90 CYS A O 1
ATOM 686 N N . TYR A 1 91 ? -18.951 -9.518 6.659 1.00 67.56 91 TYR A N 1
ATOM 687 C CA . TYR A 1 91 ? -20.332 -9.980 6.436 1.00 67.56 91 TYR A CA 1
ATOM 688 C C . TYR A 1 91 ? -20.424 -11.101 5.382 1.00 67.56 91 TYR A C 1
ATOM 690 O O . TYR A 1 91 ? -21.319 -11.941 5.426 1.00 67.56 91 TYR A O 1
ATOM 698 N N . ARG A 1 92 ? -19.465 -11.163 4.448 1.00 66.94 92 ARG A N 1
ATOM 699 C CA . ARG A 1 92 ? -19.306 -12.267 3.497 1.00 66.94 92 ARG A CA 1
ATOM 700 C C . ARG A 1 92 ? -17.835 -12.391 3.116 1.00 66.94 92 ARG A C 1
ATOM 702 O O . ARG A 1 92 ? -17.293 -11.513 2.454 1.00 66.94 92 ARG A O 1
ATOM 709 N N . SER A 1 93 ? -17.181 -13.459 3.564 1.00 69.62 93 SER A N 1
ATOM 710 C CA . SER A 1 93 ? -15.789 -13.729 3.194 1.00 69.62 93 SER A CA 1
ATOM 711 C C . SER A 1 93 ? -15.731 -14.186 1.736 1.00 69.62 93 SER A C 1
ATOM 713 O O . SER A 1 93 ? -16.284 -15.231 1.388 1.00 69.62 93 SER A O 1
ATOM 715 N N . GLN A 1 94 ? -15.094 -13.397 0.872 1.00 74.25 94 GLN A N 1
ATOM 716 C CA . GLN A 1 94 ? -14.778 -13.815 -0.490 1.00 74.25 94 GLN A CA 1
ATOM 717 C C . GLN A 1 94 ? -13.406 -14.488 -0.477 1.00 74.25 94 GLN A C 1
ATOM 719 O O . GLN A 1 94 ? -12.378 -13.834 -0.313 1.00 74.25 94 GLN A O 1
ATOM 724 N N . ALA A 1 95 ? -13.394 -15.815 -0.609 1.00 81.25 95 ALA A N 1
ATOM 725 C CA . ALA A 1 95 ? -12.153 -16.569 -0.701 1.00 81.25 95 ALA A CA 1
ATOM 726 C C . ALA A 1 95 ? -11.434 -16.245 -2.017 1.00 81.25 95 ALA A C 1
ATOM 728 O O . ALA A 1 95 ? -12.059 -16.233 -3.078 1.00 81.25 95 ALA A O 1
ATOM 729 N N . TRP A 1 96 ? -10.122 -16.022 -1.936 1.00 82.00 96 TRP A N 1
ATOM 730 C CA . TRP A 1 96 ? -9.260 -15.796 -3.093 1.00 82.00 96 TRP A CA 1
ATOM 731 C C . TRP A 1 96 ? -9.336 -16.987 -4.052 1.00 82.00 96 TRP A C 1
ATOM 733 O O . TRP A 1 96 ? -8.958 -18.108 -3.700 1.00 82.00 96 TRP A O 1
ATOM 743 N N . GLN A 1 97 ? -9.842 -16.771 -5.262 1.00 86.69 97 GLN A N 1
ATOM 744 C CA . GLN A 1 97 ? -9.986 -17.830 -6.252 1.00 86.69 97 GLN A CA 1
ATOM 745 C C . GLN A 1 97 ? -8.720 -17.966 -7.103 1.00 86.69 97 GLN A C 1
ATOM 747 O O . GLN A 1 97 ? -7.950 -17.026 -7.290 1.00 86.69 97 GLN A O 1
ATOM 752 N N . ARG A 1 98 ? -8.526 -19.140 -7.721 1.00 84.00 98 ARG A N 1
ATOM 753 C CA . ARG A 1 98 ? -7.428 -19.354 -8.688 1.00 84.00 98 ARG A CA 1
ATOM 754 C C . ARG A 1 98 ? -7.482 -18.377 -9.875 1.00 84.00 98 ARG A C 1
ATOM 756 O O . ARG A 1 98 ? -6.455 -18.064 -10.471 1.00 84.00 98 ARG A O 1
ATOM 763 N N . ARG A 1 99 ? -8.677 -17.884 -10.218 1.00 81.88 99 ARG A N 1
ATOM 764 C CA . ARG A 1 99 ? -8.871 -16.847 -11.243 1.00 81.88 99 ARG A CA 1
ATOM 765 C C . ARG A 1 99 ? -8.255 -15.519 -10.804 1.00 81.88 99 ARG A C 1
ATOM 767 O O . ARG A 1 99 ? -7.532 -14.909 -11.584 1.00 81.88 99 ARG A O 1
ATOM 774 N N . ASP A 1 100 ? -8.444 -15.151 -9.541 1.00 84.00 100 ASP A N 1
ATOM 775 C CA . ASP A 1 100 ? -7.902 -13.923 -8.956 1.00 84.00 100 ASP A CA 1
ATOM 776 C C . ASP A 1 100 ? -6.370 -13.953 -8.940 1.00 84.00 100 ASP A C 1
ATOM 778 O O . ASP A 1 100 ? -5.732 -12.955 -9.278 1.00 84.00 100 ASP A O 1
ATOM 782 N N . SER A 1 101 ? -5.761 -15.118 -8.656 1.00 86.31 101 SER A N 1
ATOM 783 C CA . SER A 1 101 ? -4.302 -15.288 -8.768 1.00 86.31 101 SER A CA 1
ATOM 784 C C . SER A 1 101 ? -3.782 -15.118 -10.195 1.00 86.31 101 SER A C 1
ATOM 786 O O . SER A 1 101 ? -2.679 -14.622 -10.390 1.00 86.31 101 SER A O 1
ATOM 788 N N . LEU A 1 102 ? -4.562 -15.514 -11.202 1.00 84.50 102 LEU A N 1
ATOM 789 C CA . LEU A 1 102 ? -4.147 -15.442 -12.603 1.00 84.50 102 LEU A CA 1
ATOM 790 C C . LEU A 1 102 ? -4.184 -13.992 -13.111 1.00 84.50 102 LEU A C 1
ATOM 792 O O . LEU A 1 102 ? -3.256 -13.549 -13.782 1.00 84.50 102 LEU A O 1
ATOM 796 N N . VAL A 1 103 ? -5.208 -13.237 -12.700 1.00 85.25 103 VAL A N 1
ATOM 797 C CA . VAL A 1 103 ? -5.328 -11.794 -12.968 1.00 85.25 103 VAL A CA 1
ATOM 798 C C . VAL A 1 103 ? -4.244 -10.995 -12.244 1.00 85.25 103 VAL A C 1
ATOM 800 O O . VAL A 1 103 ? -3.638 -10.100 -12.825 1.00 85.25 103 VAL A O 1
ATOM 803 N N . THR A 1 104 ? -3.958 -11.316 -10.981 1.00 86.25 104 THR A N 1
ATOM 804 C CA . THR A 1 104 ? -2.864 -10.647 -10.257 1.00 86.25 104 THR A CA 1
ATOM 805 C C . THR A 1 104 ? -1.503 -10.990 -10.839 1.00 86.25 104 THR A C 1
ATOM 807 O O . THR A 1 104 ? -0.677 -10.094 -10.972 1.00 86.25 104 THR A O 1
ATOM 810 N N . LEU A 1 105 ? -1.265 -12.242 -11.238 1.00 86.19 105 LEU A N 1
ATOM 811 C CA . LEU A 1 105 ? -0.015 -12.627 -11.888 1.00 86.19 105 LEU A CA 1
ATOM 812 C C . LEU A 1 105 ? 0.184 -11.862 -13.203 1.00 86.19 105 LEU A C 1
ATOM 814 O O . LEU A 1 105 ? 1.269 -11.329 -13.423 1.00 86.19 105 LEU A O 1
ATOM 818 N N . SER A 1 106 ? -0.850 -11.748 -14.047 1.00 84.12 106 SER A N 1
ATOM 819 C CA . SER A 1 106 ? -0.740 -10.987 -15.298 1.00 84.12 106 SER A CA 1
ATOM 820 C C . SER A 1 106 ? -0.474 -9.502 -15.038 1.00 84.12 106 SER A C 1
ATOM 822 O O . SER A 1 106 ? 0.389 -8.915 -15.687 1.00 84.12 106 SER A O 1
ATOM 824 N N . ALA A 1 107 ? -1.133 -8.910 -14.038 1.00 85.44 107 ALA A N 1
ATOM 825 C CA . ALA A 1 107 ? -0.891 -7.528 -13.634 1.00 85.44 107 ALA A CA 1
ATOM 826 C C . ALA A 1 107 ? 0.533 -7.311 -13.091 1.00 85.44 107 ALA A C 1
ATOM 828 O O . ALA A 1 107 ? 1.177 -6.326 -13.445 1.00 85.44 107 ALA A O 1
ATOM 829 N N . ILE A 1 108 ? 1.050 -8.235 -12.271 1.00 84.94 108 ILE A N 1
ATOM 830 C CA . ILE A 1 108 ? 2.418 -8.176 -11.735 1.00 84.94 108 ILE A CA 1
ATOM 831 C C . ILE A 1 108 ? 3.443 -8.267 -12.867 1.00 84.94 108 ILE A C 1
ATOM 833 O O . ILE A 1 108 ? 4.392 -7.489 -12.879 1.00 84.94 108 ILE A O 1
ATOM 837 N N . VAL A 1 109 ? 3.246 -9.173 -13.831 1.00 82.62 109 VAL A N 1
ATOM 838 C CA . VAL A 1 109 ? 4.129 -9.295 -15.000 1.00 82.62 109 VAL A CA 1
ATOM 839 C C . VAL A 1 109 ? 4.183 -7.971 -15.762 1.00 82.62 109 VAL A C 1
ATOM 841 O O . VAL A 1 109 ? 5.273 -7.459 -15.997 1.00 82.62 109 VAL A O 1
ATOM 844 N N . VAL A 1 110 ? 3.029 -7.370 -16.071 1.00 81.50 110 VAL A N 1
ATOM 845 C CA . VAL A 1 110 ? 2.970 -6.059 -16.742 1.00 81.50 110 VAL A CA 1
ATOM 846 C C . VAL A 1 110 ? 3.671 -4.977 -15.914 1.00 81.50 110 VAL A C 1
ATOM 848 O O . VAL A 1 110 ? 4.477 -4.221 -16.451 1.00 81.50 110 VAL A O 1
ATOM 851 N N . LEU A 1 111 ? 3.427 -4.922 -14.603 1.00 81.88 111 LEU A N 1
ATOM 852 C CA . LEU A 1 111 ? 4.037 -3.937 -13.708 1.00 81.88 111 LEU A CA 1
ATOM 853 C C . LEU A 1 111 ? 5.570 -4.040 -13.681 1.00 81.88 111 LEU A C 1
ATOM 855 O O . LEU A 1 111 ? 6.249 -3.023 -13.811 1.00 81.88 111 LEU A O 1
ATOM 859 N N . VAL A 1 112 ? 6.119 -5.249 -13.541 1.00 78.19 112 VAL A N 1
ATOM 860 C CA . VAL A 1 112 ? 7.573 -5.483 -13.523 1.00 78.19 112 VAL A CA 1
ATOM 861 C C . VAL A 1 112 ? 8.210 -5.020 -14.831 1.00 78.19 112 VAL A C 1
ATOM 863 O O . VAL A 1 112 ? 9.257 -4.384 -14.801 1.00 78.19 112 VAL A O 1
ATOM 866 N N . LEU A 1 113 ? 7.560 -5.266 -15.968 1.00 73.56 113 LEU A N 1
ATOM 867 C CA . LEU A 1 113 ? 8.065 -4.847 -17.277 1.00 73.56 113 LEU A CA 1
ATOM 868 C C . LEU A 1 113 ? 8.077 -3.325 -17.450 1.00 73.56 113 LEU A C 1
ATOM 870 O O . LEU A 1 113 ? 8.982 -2.791 -18.072 1.00 73.56 113 LEU A O 1
ATOM 874 N N . PHE A 1 114 ? 7.098 -2.607 -16.897 1.00 70.44 114 PHE A N 1
ATOM 875 C CA . PHE A 1 114 ? 7.114 -1.141 -16.933 1.00 70.44 114 PHE A CA 1
ATOM 876 C C . PHE A 1 114 ? 8.131 -0.534 -15.953 1.00 70.44 114 PHE A C 1
ATOM 878 O O . PHE A 1 114 ? 8.689 0.535 -16.225 1.00 70.44 114 PHE A O 1
ATOM 885 N N . LEU A 1 115 ? 8.371 -1.196 -14.815 1.00 71.75 115 LEU A N 1
ATOM 886 C CA . LEU A 1 115 ? 9.316 -0.732 -13.796 1.00 71.75 115 LEU A CA 1
ATOM 887 C C . LEU A 1 115 ? 10.779 -0.980 -14.174 1.00 71.75 115 LEU A C 1
ATOM 889 O O . LEU A 1 115 ? 11.622 -0.124 -13.904 1.00 71.75 115 LEU A O 1
ATOM 893 N N . PHE A 1 116 ? 11.087 -2.141 -14.752 1.00 69.38 116 PHE A N 1
ATOM 894 C CA . PHE A 1 116 ? 12.438 -2.478 -15.181 1.00 69.38 116 PHE A CA 1
ATOM 895 C C . PHE A 1 116 ? 12.701 -1.936 -16.581 1.00 69.38 116 PHE A C 1
ATOM 897 O O . PHE A 1 116 ? 11.846 -1.975 -17.460 1.00 69.38 116 PHE A O 1
ATOM 904 N N . ASP A 1 117 ? 13.898 -1.399 -16.778 1.00 62.22 117 ASP A N 1
ATOM 905 C CA . ASP A 1 117 ? 14.311 -0.860 -18.065 1.00 62.22 117 ASP A CA 1
ATOM 906 C C . ASP A 1 117 ? 14.511 -2.034 -19.036 1.00 62.22 117 ASP A C 1
ATOM 908 O O . ASP A 1 117 ? 15.518 -2.741 -18.972 1.00 62.22 117 ASP A O 1
ATOM 912 N N . LEU A 1 118 ? 13.508 -2.324 -19.875 1.00 62.78 118 LEU A N 1
ATOM 913 C CA . LEU A 1 118 ? 13.700 -3.259 -20.980 1.00 62.78 118 LEU A CA 1
ATOM 914 C C . LEU A 1 118 ? 14.748 -2.673 -21.939 1.00 62.78 118 LEU A C 1
ATOM 916 O O . LEU A 1 118 ? 14.762 -1.457 -22.138 1.00 62.78 118 LEU A O 1
ATOM 920 N N . PRO A 1 119 ? 15.567 -3.516 -22.591 1.00 57.06 119 PRO A N 1
ATOM 921 C CA . PRO A 1 119 ? 16.662 -3.077 -23.459 1.00 57.06 119 PRO A CA 1
ATOM 922 C C . PRO A 1 119 ? 16.241 -2.294 -24.722 1.00 57.06 119 PRO A C 1
ATOM 924 O O . PRO A 1 119 ? 17.093 -2.017 -25.556 1.00 57.06 119 PRO A O 1
ATOM 927 N N . ASP A 1 120 ? 14.971 -1.896 -24.867 1.00 59.25 120 ASP A N 1
ATOM 928 C CA . ASP A 1 120 ? 14.498 -1.068 -25.980 1.00 59.25 120 ASP A CA 1
ATOM 929 C C . ASP A 1 120 ? 13.250 -0.233 -25.605 1.00 59.25 120 ASP A C 1
ATOM 931 O O . ASP A 1 120 ? 12.111 -0.511 -25.991 1.00 59.25 120 ASP A O 1
ATOM 935 N N . ARG A 1 121 ? 13.448 0.805 -24.779 1.00 57.38 121 ARG A N 1
ATOM 936 C CA . ARG A 1 121 ? 12.388 1.751 -24.366 1.00 57.38 121 ARG A CA 1
ATOM 937 C C . ARG A 1 121 ? 11.899 2.684 -25.480 1.00 57.38 121 ARG A C 1
ATOM 939 O O . ARG A 1 121 ? 10.930 3.416 -25.263 1.00 57.38 121 ARG A O 1
ATOM 946 N N . SER A 1 122 ? 12.540 2.667 -26.648 1.00 58.84 122 SER A N 1
ATOM 947 C CA . SE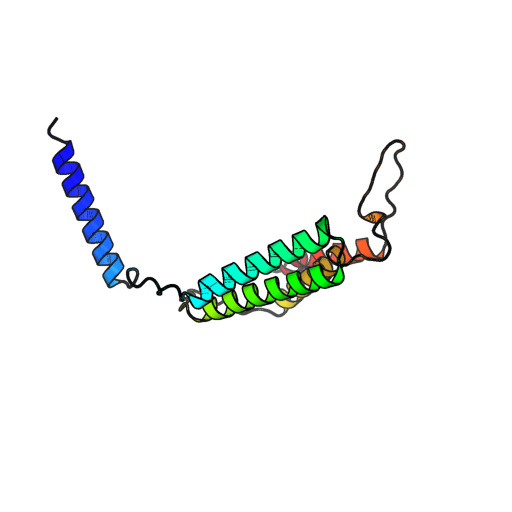R A 1 122 ? 12.239 3.562 -27.775 1.00 58.84 122 SER A CA 1
ATOM 948 C C . SER A 1 122 ? 10.781 3.454 -28.250 1.00 58.84 122 SER A C 1
ATOM 950 O O . SER A 1 122 ? 10.182 4.441 -28.659 1.00 58.84 122 SER A O 1
ATOM 952 N N . SER A 1 123 ? 10.174 2.275 -28.097 1.00 58.78 123 SER A N 1
ATOM 953 C CA . SER A 1 123 ? 8.787 1.982 -28.481 1.00 58.78 123 SER A CA 1
ATOM 954 C C . SER A 1 123 ? 7.725 2.535 -27.514 1.00 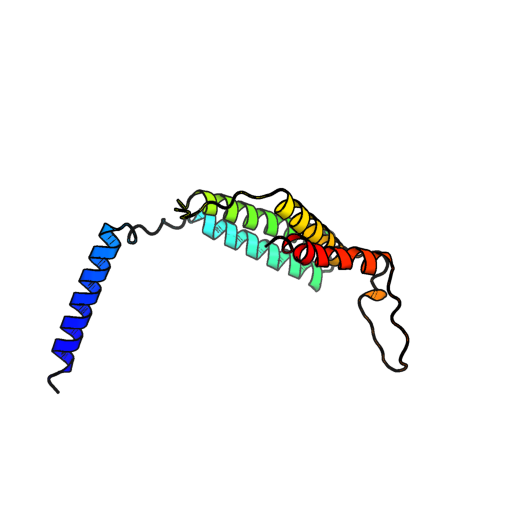58.78 123 SER A C 1
ATOM 956 O O . SER A 1 123 ? 6.567 2.693 -27.895 1.00 58.78 123 SER A O 1
ATOM 958 N N . ILE A 1 124 ? 8.093 2.859 -26.264 1.00 58.81 124 ILE A N 1
ATOM 959 C CA . ILE A 1 124 ? 7.151 3.390 -25.256 1.00 58.81 124 ILE A CA 1
ATOM 960 C C . ILE A 1 124 ? 6.950 4.904 -25.429 1.00 58.81 124 ILE A C 1
ATOM 962 O O . ILE A 1 124 ? 5.864 5.419 -25.165 1.00 58.81 124 ILE A O 1
ATOM 966 N N . PHE A 1 125 ? 7.978 5.618 -25.893 1.00 64.31 125 PHE A N 1
ATOM 967 C CA . PHE A 1 125 ? 7.931 7.059 -26.133 1.00 64.31 125 PHE A CA 1
ATOM 968 C C . PHE A 1 125 ? 7.845 7.347 -27.632 1.00 64.31 125 PHE A C 1
ATOM 970 O O . PHE A 1 125 ? 8.855 7.440 -28.322 1.00 64.31 125 PHE A O 1
ATOM 977 N N . TYR A 1 126 ? 6.623 7.522 -28.136 1.00 65.50 126 TYR A N 1
ATOM 978 C CA . TYR A 1 126 ? 6.398 7.928 -29.520 1.00 65.50 126 TYR A CA 1
ATOM 979 C C . TYR A 1 126 ? 6.415 9.456 -29.643 1.00 65.50 126 TYR A C 1
ATOM 981 O O . TYR A 1 126 ? 5.548 10.138 -29.093 1.00 65.50 126 TYR A O 1
ATOM 989 N N . TYR A 1 127 ? 7.398 9.990 -30.372 1.00 67.06 127 TYR A N 1
ATOM 990 C CA . TYR A 1 127 ? 7.478 11.410 -30.708 1.00 67.06 127 TYR A CA 1
ATOM 991 C C . TYR A 1 127 ? 7.183 11.607 -32.211 1.00 67.06 127 TYR A C 1
ATOM 993 O O . TYR A 1 127 ? 8.069 11.397 -33.035 1.00 67.06 127 TYR A O 1
ATOM 1001 N N . PRO A 1 128 ? 5.945 11.981 -32.592 1.00 67.06 128 PRO A N 1
ATOM 1002 C CA . PRO A 1 128 ? 5.498 12.064 -33.994 1.00 67.06 128 PRO A CA 1
ATOM 1003 C C . PRO A 1 128 ? 6.029 13.265 -34.790 1.00 67.06 128 PRO A C 1
ATOM 1005 O O . PRO A 1 128 ? 5.681 13.423 -35.959 1.00 67.06 128 PRO A O 1
ATOM 1008 N N . TYR A 1 129 ? 6.781 14.171 -34.165 1.00 52.88 129 TYR A N 1
ATOM 1009 C CA . TYR A 1 129 ? 7.184 15.433 -34.785 1.00 52.88 129 TYR A CA 1
ATOM 1010 C C . TYR A 1 129 ? 8.624 15.333 -35.309 1.00 52.88 129 TYR A C 1
ATOM 1012 O O . TYR A 1 129 ? 9.479 14.846 -34.567 1.00 52.88 129 TYR A O 1
ATOM 1020 N N . PRO A 1 130 ? 8.948 15.807 -36.531 1.00 69.75 130 PRO A N 1
ATOM 1021 C CA . PRO A 1 130 ? 8.133 16.604 -37.461 1.00 69.75 130 PRO A CA 1
ATOM 1022 C C . PRO A 1 130 ? 7.470 15.821 -38.616 1.00 69.75 130 PRO A C 1
ATOM 1024 O O . PRO A 1 130 ? 6.762 16.428 -39.416 1.00 69.75 130 PRO A O 1
ATOM 1027 N N . ALA A 1 131 ? 7.680 14.505 -38.729 1.00 70.56 131 ALA A N 1
ATOM 1028 C CA . ALA A 1 131 ? 7.069 13.663 -39.761 1.00 70.56 131 ALA A CA 1
ATOM 1029 C C . ALA A 1 131 ? 6.329 12.483 -39.122 1.00 70.56 131 ALA A C 1
ATOM 1031 O O . ALA A 1 131 ? 6.892 11.774 -38.290 1.00 70.56 131 ALA A O 1
ATOM 1032 N N . ILE A 1 132 ? 5.080 12.263 -39.543 1.00 70.06 132 ILE A N 1
ATOM 1033 C CA . ILE A 1 132 ? 4.237 11.159 -39.070 1.00 70.06 132 ILE A CA 1
ATOM 1034 C C . ILE A 1 132 ? 4.867 9.843 -39.536 1.00 70.06 132 ILE A C 1
ATOM 1036 O O . ILE A 1 132 ? 4.762 9.469 -40.703 1.00 70.06 132 ILE A O 1
ATOM 1040 N N . THR A 1 133 ? 5.539 9.149 -38.626 1.00 75.31 133 THR A N 1
ATOM 1041 C CA . THR A 1 133 ? 6.104 7.815 -38.846 1.00 75.31 133 THR A CA 1
ATOM 1042 C C . THR A 1 133 ? 5.297 6.794 -38.057 1.00 75.31 133 THR A C 1
ATOM 1044 O O . THR A 1 133 ? 4.736 7.102 -37.014 1.00 75.31 133 THR A O 1
ATOM 1047 N N . MET A 1 134 ? 5.167 5.562 -38.543 1.00 66.44 134 MET A N 1
ATOM 1048 C CA . MET A 1 134 ? 4.444 4.550 -37.771 1.00 66.44 134 MET A CA 1
ATOM 1049 C C . MET A 1 134 ? 5.273 4.179 -36.527 1.00 66.44 134 MET A C 1
ATOM 1051 O O . MET A 1 134 ? 6.464 3.900 -36.687 1.00 66.44 134 MET A O 1
ATOM 1055 N N . PRO A 1 135 ? 4.699 4.176 -35.305 1.00 69.00 135 PRO A N 1
ATOM 1056 C CA . PRO A 1 135 ? 5.442 3.784 -34.114 1.00 69.00 135 PRO A CA 1
ATOM 1057 C C . PRO A 1 135 ? 5.960 2.355 -34.283 1.00 69.00 135 PRO A C 1
ATOM 1059 O O . PRO A 1 135 ? 5.194 1.443 -34.606 1.00 69.00 135 PRO A O 1
ATOM 1062 N N . SER A 1 136 ? 7.253 2.145 -34.044 1.00 70.06 136 SER A N 1
ATOM 1063 C CA . SER A 1 136 ? 7.814 0.804 -33.921 1.00 70.06 136 SER A CA 1
ATOM 1064 C C . SER A 1 136 ? 7.212 0.162 -32.674 1.00 70.06 136 SER A C 1
ATOM 1066 O O . SER A 1 136 ? 7.574 0.504 -31.555 1.00 70.06 136 SER A O 1
ATOM 1068 N N . LEU A 1 137 ? 6.243 -0.739 -32.839 1.00 66.69 137 LEU A N 1
ATOM 1069 C CA . LEU A 1 137 ? 5.702 -1.541 -31.742 1.00 66.69 137 LEU A CA 1
ATOM 1070 C C . LEU A 1 137 ? 6.583 -2.773 -31.554 1.00 66.69 137 LEU A C 1
ATOM 1072 O O . LEU A 1 137 ? 6.584 -3.668 -32.400 1.00 66.69 137 LEU A O 1
ATOM 1076 N N . HIS A 1 138 ? 7.306 -2.854 -30.435 1.00 72.12 138 HIS A N 1
ATOM 1077 C CA . HIS A 1 138 ? 8.003 -4.095 -30.114 1.00 72.12 138 HIS A CA 1
ATOM 1078 C C . HIS A 1 138 ? 6.986 -5.216 -29.865 1.00 72.12 138 HIS A C 1
ATOM 1080 O O . HIS A 1 138 ? 6.120 -5.066 -28.994 1.00 72.12 138 HIS A O 1
ATOM 1086 N N . PRO A 1 139 ? 7.116 -6.372 -30.546 1.00 73.81 139 PRO A N 1
ATOM 1087 C CA . PRO A 1 139 ? 6.184 -7.490 -30.402 1.00 73.81 139 PRO A CA 1
ATOM 1088 C C . PRO A 1 139 ? 6.043 -7.962 -28.953 1.00 73.81 139 PRO A C 1
ATOM 1090 O O . PRO A 1 139 ? 4.960 -8.341 -28.526 1.00 73.81 139 PRO A O 1
ATOM 1093 N N . ILE A 1 140 ? 7.129 -7.889 -28.180 1.00 72.00 140 ILE A N 1
ATOM 1094 C CA . ILE A 1 140 ? 7.176 -8.276 -26.766 1.00 72.00 140 ILE A CA 1
ATOM 1095 C C . ILE A 1 140 ? 6.305 -7.341 -25.916 1.00 72.00 140 ILE A C 1
ATOM 1097 O O . ILE A 1 140 ? 5.504 -7.812 -25.113 1.00 72.00 140 ILE A O 1
ATOM 1101 N N . ILE A 1 141 ? 6.401 -6.024 -26.126 1.00 71.12 141 ILE A N 1
ATOM 1102 C CA . ILE A 1 141 ? 5.610 -5.027 -25.389 1.00 71.12 141 ILE A CA 1
ATOM 1103 C C . ILE A 1 141 ? 4.127 -5.166 -25.752 1.00 71.12 141 ILE A C 1
ATOM 1105 O O . ILE A 1 141 ? 3.279 -5.188 -24.863 1.00 71.12 141 ILE A O 1
ATOM 1109 N N . ALA A 1 142 ? 3.814 -5.332 -27.041 1.00 74.62 142 ALA A N 1
ATOM 1110 C CA . ALA A 1 142 ? 2.448 -5.545 -27.514 1.00 74.62 142 ALA A CA 1
ATOM 1111 C C . ALA A 1 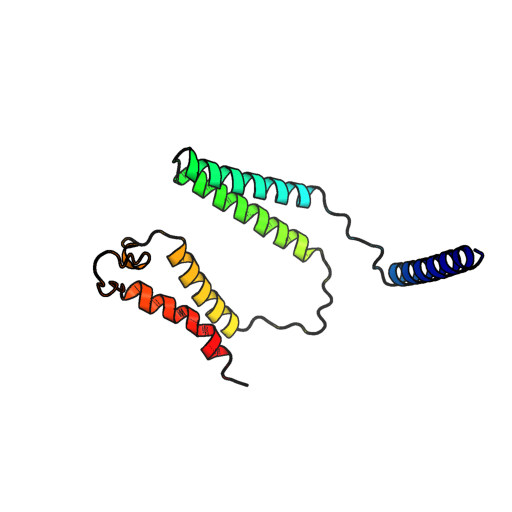142 ? 1.834 -6.856 -26.983 1.00 74.62 142 ALA A C 1
ATOM 1113 O O . ALA A 1 142 ? 0.690 -6.870 -26.541 1.00 74.62 142 ALA A O 1
ATOM 1114 N N . LEU A 1 143 ? 2.592 -7.958 -26.971 1.00 75.00 143 LEU A N 1
ATOM 1115 C CA . LEU A 1 143 ? 2.128 -9.243 -26.438 1.00 75.00 143 LEU A CA 1
ATOM 1116 C C . LEU A 1 143 ? 1.857 -9.169 -24.930 1.00 75.00 143 LEU A C 1
ATOM 1118 O O . LEU A 1 143 ? 0.918 -9.782 -24.429 1.00 75.00 143 LEU A O 1
ATOM 1122 N N . LEU A 1 144 ? 2.671 -8.417 -24.193 1.00 69.69 144 LEU A N 1
ATOM 1123 C CA . LEU A 1 144 ? 2.571 -8.339 -22.739 1.00 69.69 144 LEU A CA 1
ATOM 1124 C C . LEU A 1 144 ? 1.477 -7.365 -22.285 1.00 69.69 144 LEU A C 1
ATOM 1126 O O . LEU A 1 144 ? 0.810 -7.643 -21.289 1.00 69.69 144 LEU A O 1
ATOM 1130 N N . THR A 1 145 ? 1.190 -6.296 -23.039 1.00 74.06 145 THR A N 1
ATOM 1131 C CA . THR A 1 145 ? 0.028 -5.424 -22.771 1.00 74.06 145 THR A CA 1
ATOM 1132 C C . THR A 1 145 ? -1.308 -6.137 -22.987 1.00 74.06 145 THR A C 1
ATOM 1134 O O . THR A 1 145 ? -2.276 -5.821 -22.295 1.00 74.06 145 THR A O 1
ATOM 1137 N N . VAL A 1 146 ? -1.366 -7.180 -23.827 1.00 76.56 146 VAL A N 1
ATOM 1138 C CA . VAL A 1 146 ? -2.536 -8.080 -23.911 1.00 76.56 146 VAL A CA 1
ATOM 1139 C C . VAL A 1 146 ? -2.812 -8.778 -22.570 1.00 76.56 146 VAL A C 1
ATOM 1141 O O . VAL A 1 146 ? -3.964 -9.080 -22.261 1.00 76.56 146 VAL A O 1
ATOM 1144 N N . GLY A 1 147 ? -1.807 -8.949 -21.705 1.00 75.12 147 GLY A N 1
ATOM 1145 C CA . GLY A 1 147 ? -1.986 -9.442 -20.334 1.00 75.12 147 GLY A CA 1
ATOM 1146 C C . GLY A 1 147 ? -2.915 -8.573 -19.474 1.00 75.12 147 GLY A C 1
ATOM 1147 O O . GLY A 1 147 ? -3.523 -9.080 -18.528 1.00 75.12 147 GLY A O 1
ATOM 1148 N N . LEU A 1 148 ? -3.102 -7.298 -19.833 1.00 77.62 148 LEU A N 1
ATOM 1149 C CA . LEU A 1 148 ? -4.054 -6.385 -19.193 1.00 77.62 148 LEU A CA 1
ATOM 1150 C C . LEU A 1 148 ? -5.518 -6.696 -19.559 1.00 77.62 148 LEU A C 1
ATOM 1152 O O . LEU A 1 148 ? -6.432 -6.221 -18.892 1.00 77.62 148 LEU A O 1
ATOM 1156 N N . VAL A 1 149 ? -5.752 -7.520 -20.586 1.00 79.25 149 VAL A N 1
ATOM 1157 C CA . VAL A 1 149 ? -7.086 -7.962 -21.032 1.00 79.25 149 VAL A CA 1
ATOM 1158 C C . VAL A 1 149 ? -7.610 -9.140 -20.187 1.00 79.25 149 VAL A C 1
ATOM 1160 O O . VAL A 1 149 ? -8.803 -9.441 -20.217 1.00 79.25 149 VAL A O 1
ATOM 1163 N N . MET A 1 150 ? -6.762 -9.771 -19.360 1.00 77.12 150 MET A N 1
ATOM 1164 C CA . MET A 1 150 ? -7.136 -10.880 -18.460 1.00 77.12 150 MET A CA 1
ATOM 1165 C C . MET A 1 150 ? -8.393 -10.637 -17.601 1.00 77.12 150 MET A C 1
ATOM 1167 O O . MET A 1 150 ? -9.256 -11.519 -17.570 1.00 77.12 150 MET A O 1
ATOM 1171 N N . PRO A 1 151 ? -8.572 -9.476 -16.935 1.00 76.44 151 PRO A N 1
ATOM 1172 C CA . PRO A 1 151 ? -9.764 -9.213 -16.128 1.00 76.44 151 PRO A CA 1
ATOM 1173 C C . PRO A 1 151 ? -11.061 -9.297 -16.945 1.00 76.44 151 PRO A C 1
ATOM 1175 O O . PRO A 1 151 ? -12.050 -9.849 -16.469 1.00 76.44 151 PRO A O 1
ATOM 1178 N N . ALA A 1 152 ? -11.046 -8.820 -18.196 1.00 77.38 152 ALA A N 1
ATOM 1179 C CA . ALA A 1 152 ? -12.214 -8.822 -19.079 1.00 77.38 152 ALA A CA 1
ATOM 1180 C C . ALA A 1 152 ? -12.642 -10.239 -19.505 1.00 77.38 152 ALA A C 1
ATOM 1182 O O . ALA A 1 152 ? -13.806 -10.475 -19.822 1.00 77.38 152 ALA A O 1
ATOM 1183 N N . TRP A 1 153 ? -11.715 -11.199 -19.502 1.00 76.25 153 TRP A N 1
ATOM 1184 C CA . TRP A 1 153 ? -12.020 -12.603 -19.784 1.00 76.25 153 TRP A CA 1
ATOM 1185 C C . TRP A 1 153 ? -12.573 -13.336 -18.565 1.00 76.25 153 TRP A C 1
ATOM 1187 O O . TRP A 1 153 ? -13.425 -14.216 -18.697 1.00 76.25 153 TRP A O 1
ATOM 1197 N N . VAL A 1 154 ? -12.114 -12.969 -17.369 1.00 76.62 154 VAL A N 1
ATOM 1198 C CA . VAL A 1 154 ? -12.533 -13.614 -16.121 1.00 76.62 154 VAL A CA 1
ATOM 1199 C C . VAL A 1 154 ? -13.968 -13.241 -15.739 1.00 76.62 154 VAL A C 1
ATOM 1201 O O . VAL A 1 154 ? -14.681 -14.097 -15.212 1.00 76.62 154 VAL A O 1
ATOM 1204 N N . THR A 1 155 ? -14.420 -12.025 -16.065 1.00 69.12 155 THR A N 1
ATOM 1205 C CA . THR A 1 155 ? -15.781 -11.537 -15.773 1.00 69.12 155 THR A CA 1
ATOM 1206 C C . THR A 1 155 ? -16.867 -12.119 -16.683 1.00 69.12 155 THR A C 1
ATOM 1208 O O . THR A 1 155 ? -18.044 -12.016 -16.357 1.00 69.12 155 THR A O 1
ATOM 1211 N N . LYS A 1 156 ? -16.513 -12.790 -17.790 1.00 57.28 156 LYS A N 1
ATOM 1212 C CA . LYS A 1 156 ? -17.471 -13.282 -18.802 1.00 57.28 156 LYS A CA 1
ATOM 1213 C C . LYS A 1 156 ? -18.286 -14.529 -18.405 1.00 57.28 156 LYS A C 1
ATOM 1215 O O . LYS A 1 156 ? -18.895 -15.160 -19.263 1.00 57.28 156 LYS A O 1
ATOM 1220 N N . LYS A 1 157 ? -18.313 -14.897 -17.122 1.00 53.59 157 LYS A N 1
ATOM 1221 C CA . LYS A 1 157 ? -19.278 -15.856 -16.560 1.00 53.59 157 LYS A CA 1
ATOM 1222 C C . LYS A 1 157 ? -20.116 -15.155 -15.490 1.00 53.59 157 LYS A C 1
ATOM 1224 O O . LYS A 1 157 ? -19.833 -15.295 -14.302 1.00 53.59 157 LYS A O 1
ATOM 1229 N N . ALA A 1 158 ? -21.112 -14.407 -15.947 1.00 44.84 158 ALA A N 1
ATOM 1230 C CA . ALA A 1 158 ? -22.314 -14.057 -15.201 1.00 44.84 158 ALA A CA 1
ATOM 1231 C C . ALA A 1 158 ? -23.507 -14.542 -16.027 1.00 44.84 158 ALA A C 1
ATOM 1233 O O . ALA A 1 158 ? -23.450 -14.346 -17.264 1.00 44.84 158 ALA A O 1
#

Foldseek 3Di:
DPPPVVVVVVVVVVVVVVVVVCVVVVVVPDPDPDVVLVVLLVQLVVLLVVLVCCCPPVVPPVSSVVSNVVSVVSNVVSCVVVVVPDDDPDPDDDDCDPLNVLLVVLVVQLVVPVVDDDPCCQQVDDDCPPHRDDRPDDPVNVVSVVSNCSVVVSPPPD

Sequence (158 aa):
MPLLIPLLTGGMERALQLAEAMTARGFANQPSYDALSQTAVLLGLVLLLSGWLLRLVWSFPTLGMILLLTGIIVIGLTIRIVGRRIPYTCYRSQAWQRRDSLVTLSAIVVLVLFLFDLPDRSSIFYYPYPAITMPSLHPIIALLTVGLVMPAWVTKKA